Protein AF-A0A3S2TWX7-F1 (afdb_monomer_lite)

Sequence (113 aa):
MFGQIHFISWMLTLVLFIAVLLLGKTGQVTSKKIIHMMTRLLYLFIIFSGVIMLLRVETFTAMYMLKALVGIWVISMIEMILVRIEKGRRVRILWGQLAIALVLVMYIGYAAL

Structure (mmCIF, N/CA/C/O backbone):
data_AF-A0A3S2TWX7-F1
#
_entry.id   AF-A0A3S2TWX7-F1
#
loop_
_atom_site.group_PDB
_atom_site.id
_atom_site.type_symbol
_atom_site.label_atom_id
_atom_site.label_alt_id
_atom_site.label_comp_id
_atom_site.label_asym_id
_atom_site.label_entity_id
_atom_site.label_seq_id
_atom_site.pdbx_PDB_ins_code
_atom_site.Cartn_x
_atom_site.Cartn_y
_atom_site.Cartn_z
_atom_site.occupancy
_atom_site.B_iso_or_equiv
_atom_site.auth_seq_id
_atom_site.auth_comp_id
_atom_site.auth_asym_id
_atom_site.auth_atom_id
_atom_site.pdbx_PDB_model_num
ATOM 1 N N . MET A 1 1 ? 20.367 5.176 -3.049 1.00 66.25 1 MET A N 1
ATOM 2 C CA . MET A 1 1 ? 19.657 5.759 -1.885 1.00 66.25 1 MET A CA 1
ATOM 3 C C . MET A 1 1 ? 18.147 5.491 -1.913 1.00 66.25 1 MET A C 1
ATOM 5 O O . MET A 1 1 ? 17.659 4.848 -0.997 1.00 66.25 1 MET A O 1
ATOM 9 N N . PHE A 1 2 ? 17.406 5.880 -2.963 1.00 77.88 2 PHE A N 1
ATOM 10 C CA . PHE A 1 2 ? 15.937 5.705 -3.008 1.00 77.88 2 PHE A CA 1
ATOM 11 C C . PHE A 1 2 ? 15.441 4.249 -2.966 1.00 77.88 2 PHE A C 1
ATOM 13 O O . PHE A 1 2 ? 14.408 3.995 -2.358 1.00 77.88 2 PHE A O 1
ATOM 20 N N . GLY A 1 3 ? 16.191 3.286 -3.517 1.00 82.75 3 GLY A N 1
ATOM 21 C CA . GLY A 1 3 ? 15.819 1.863 -3.451 1.00 82.75 3 GLY A CA 1
ATOM 22 C C . GLY A 1 3 ? 15.762 1.294 -2.026 1.00 82.75 3 GLY A C 1
ATOM 23 O O . GLY A 1 3 ? 14.867 0.516 -1.716 1.00 82.75 3 GLY A O 1
ATOM 24 N N . GLN A 1 4 ? 16.654 1.735 -1.131 1.00 86.69 4 GLN A N 1
ATOM 25 C CA . GLN A 1 4 ? 16.641 1.313 0.277 1.00 86.69 4 GLN A CA 1
ATOM 26 C C . GLN A 1 4 ? 15.430 1.895 1.011 1.00 86.69 4 GLN A C 1
ATOM 28 O O . GLN A 1 4 ? 14.738 1.173 1.720 1.00 86.69 4 GLN A O 1
ATOM 33 N N . ILE A 1 5 ? 15.130 3.180 0.783 1.00 89.25 5 ILE A N 1
ATOM 34 C CA . ILE A 1 5 ? 13.944 3.844 1.345 1.00 89.25 5 ILE A CA 1
ATOM 35 C C . ILE A 1 5 ? 12.672 3.143 0.862 1.00 89.25 5 ILE A C 1
ATOM 37 O O . ILE A 1 5 ? 11.783 2.874 1.666 1.00 89.25 5 ILE A O 1
ATOM 41 N N . HIS A 1 6 ? 12.601 2.805 -0.427 1.00 88.56 6 HIS A N 1
ATOM 42 C CA . HIS A 1 6 ? 11.470 2.087 -1.004 1.00 88.56 6 HIS A CA 1
ATOM 43 C C . HIS A 1 6 ? 11.276 0.717 -0.342 1.00 88.56 6 HIS A C 1
ATOM 45 O O . HIS A 1 6 ? 10.183 0.407 0.131 1.00 88.56 6 HIS A O 1
ATOM 51 N N . PHE A 1 7 ? 12.346 -0.076 -0.236 1.00 90.56 7 PHE A N 1
ATOM 52 C CA . PHE A 1 7 ? 12.310 -1.396 0.392 1.00 90.56 7 PHE A CA 1
ATOM 53 C C . PHE A 1 7 ? 11.918 -1.334 1.877 1.00 90.56 7 PHE A C 1
ATOM 55 O O . PHE A 1 7 ? 11.009 -2.042 2.307 1.00 90.56 7 PHE A O 1
ATOM 62 N N . ILE A 1 8 ? 12.546 -0.447 2.655 1.00 93.31 8 ILE A N 1
ATOM 63 C CA . ILE A 1 8 ? 12.234 -0.265 4.079 1.00 93.31 8 ILE A CA 1
ATOM 64 C C . ILE A 1 8 ? 10.784 0.201 4.260 1.00 93.31 8 ILE A C 1
ATOM 66 O O . ILE A 1 8 ? 10.091 -0.306 5.140 1.00 93.31 8 ILE A O 1
ATOM 70 N N . SER A 1 9 ? 10.290 1.108 3.408 1.00 94.00 9 SER A N 1
ATOM 71 C CA . SER A 1 9 ? 8.897 1.579 3.468 1.00 94.00 9 SER A CA 1
ATOM 72 C C . SER A 1 9 ? 7.903 0.444 3.216 1.00 94.00 9 SER A C 1
ATOM 74 O O . SER A 1 9 ? 6.895 0.356 3.918 1.00 94.00 9 SER A O 1
ATOM 76 N N . TRP A 1 10 ? 8.195 -0.459 2.273 1.00 93.88 10 TRP A N 1
ATOM 77 C CA . TRP A 1 10 ? 7.398 -1.670 2.045 1.00 93.88 10 TRP A CA 1
ATOM 78 C C . TRP A 1 10 ? 7.364 -2.581 3.268 1.00 93.88 10 TRP A C 1
ATOM 80 O O . TRP A 1 10 ? 6.283 -2.961 3.722 1.00 93.88 10 TRP A O 1
ATOM 90 N N . MET A 1 11 ? 8.536 -2.906 3.819 1.00 94.81 11 MET A N 1
ATOM 91 C CA . MET A 1 11 ? 8.647 -3.765 5.000 1.00 94.81 11 MET A CA 1
ATOM 92 C C . MET A 1 11 ? 7.890 -3.171 6.187 1.00 94.81 11 MET A C 1
ATOM 94 O O . MET A 1 11 ? 7.069 -3.850 6.802 1.00 94.81 11 MET A O 1
ATOM 98 N N . LEU A 1 12 ? 8.092 -1.881 6.460 1.00 95.75 12 LEU A N 1
ATOM 99 C CA . LEU A 1 12 ? 7.421 -1.195 7.555 1.00 95.75 12 LEU A CA 1
ATOM 100 C C . LEU A 1 12 ? 5.903 -1.137 7.340 1.00 95.75 12 LEU A C 1
ATOM 102 O O . LEU A 1 12 ? 5.151 -1.386 8.274 1.00 95.75 12 LEU A O 1
ATOM 106 N N . THR A 1 13 ? 5.438 -0.900 6.111 1.00 96.25 13 THR A N 1
ATOM 107 C CA . THR A 1 13 ? 4.003 -0.912 5.780 1.00 96.25 13 THR A CA 1
ATOM 108 C C . THR A 1 13 ? 3.361 -2.262 6.078 1.00 96.25 13 THR A C 1
ATOM 110 O O . THR A 1 13 ? 2.286 -2.307 6.673 1.00 96.25 13 THR A O 1
ATOM 113 N N . LEU A 1 14 ? 4.015 -3.366 5.707 1.00 94.81 14 LEU A N 1
ATOM 114 C CA . LEU A 1 14 ? 3.510 -4.712 5.986 1.00 94.81 14 LEU A CA 1
ATOM 115 C C . LEU A 1 14 ? 3.486 -5.013 7.491 1.00 94.81 14 LEU A C 1
ATOM 117 O O . LEU A 1 14 ? 2.520 -5.594 7.986 1.00 94.81 14 LEU A O 1
ATOM 121 N N . VAL A 1 15 ? 4.501 -4.565 8.235 1.00 96.44 15 VAL A N 1
ATOM 122 C CA . VAL A 1 15 ? 4.537 -4.696 9.700 1.00 96.44 15 VAL A CA 1
ATOM 123 C C . VAL A 1 15 ? 3.416 -3.885 10.353 1.00 96.44 15 VAL A C 1
ATOM 125 O O . VAL A 1 15 ? 2.673 -4.426 11.175 1.00 96.44 15 VAL A O 1
ATOM 128 N N . LEU A 1 16 ? 3.239 -2.615 9.972 1.00 95.62 16 LEU A N 1
ATOM 129 C CA . LEU A 1 16 ? 2.165 -1.777 10.511 1.00 95.62 16 LEU A CA 1
ATOM 130 C C . LEU A 1 16 ? 0.785 -2.321 10.128 1.00 95.62 16 LEU A C 1
ATOM 132 O O . LEU A 1 16 ? -0.109 -2.325 10.969 1.00 95.62 16 LEU A O 1
ATOM 136 N N . PHE A 1 17 ? 0.614 -2.859 8.917 1.00 95.69 17 PHE A N 1
ATOM 137 C CA . PHE A 1 17 ? -0.623 -3.523 8.507 1.00 95.69 17 PHE A CA 1
ATOM 138 C C . PHE A 1 17 ? -1.000 -4.656 9.468 1.00 95.69 17 PHE A C 1
ATOM 140 O O . PHE A 1 17 ? -2.121 -4.681 9.979 1.00 95.69 17 PHE A O 1
ATOM 147 N N . ILE A 1 18 ? -0.057 -5.548 9.784 1.00 95.25 18 ILE A N 1
ATOM 148 C CA . ILE A 1 18 ? -0.279 -6.626 10.757 1.00 95.25 18 ILE A CA 1
ATOM 149 C C . ILE A 1 18 ? -0.577 -6.046 12.147 1.00 95.25 18 ILE A C 1
ATOM 151 O O . ILE A 1 18 ? -1.514 -6.497 12.809 1.00 95.25 18 ILE A O 1
ATOM 155 N N . ALA A 1 19 ? 0.149 -5.011 12.576 1.00 94.81 19 ALA A N 1
ATOM 156 C CA . ALA A 1 19 ? -0.086 -4.357 13.862 1.00 94.81 19 ALA A CA 1
ATOM 157 C C . ALA A 1 19 ? -1.508 -3.771 13.979 1.00 94.81 19 ALA A C 1
ATOM 159 O O . ALA A 1 19 ? -2.168 -3.976 15.000 1.00 94.81 19 ALA A O 1
ATOM 160 N N . VAL A 1 20 ? -2.032 -3.117 12.933 1.00 95.00 20 VAL A N 1
ATOM 161 C CA . VAL A 1 20 ? -3.418 -2.604 12.906 1.00 95.00 20 VAL A CA 1
ATOM 162 C C . VAL A 1 20 ? -4.430 -3.745 13.033 1.00 95.00 20 VAL A C 1
ATOM 164 O O . VAL A 1 20 ? -5.423 -3.609 13.756 1.00 95.00 20 VAL A O 1
ATOM 167 N N . LEU A 1 21 ? -4.189 -4.877 12.364 1.00 93.12 21 LEU A N 1
ATOM 168 C CA . LEU A 1 21 ? -5.059 -6.053 12.447 1.00 93.12 21 LEU A CA 1
ATOM 169 C C . LEU A 1 21 ? -5.089 -6.652 13.858 1.00 93.12 21 LEU A C 1
ATOM 171 O O . LEU A 1 21 ? -6.159 -7.039 14.331 1.00 93.12 21 LEU A O 1
ATOM 175 N N . LEU A 1 22 ? -3.939 -6.721 14.533 1.00 92.56 22 LEU A N 1
ATOM 176 C CA . LEU A 1 22 ? -3.836 -7.230 15.902 1.00 92.56 22 LEU A CA 1
ATOM 177 C C . LEU A 1 22 ? -4.501 -6.283 16.906 1.00 92.56 22 LEU A C 1
ATOM 179 O O . LEU A 1 22 ? -5.340 -6.724 17.690 1.00 92.56 22 LEU A O 1
ATOM 183 N N . LEU A 1 23 ? -4.219 -4.979 16.828 1.00 90.75 23 LEU A N 1
ATOM 184 C CA . LEU A 1 23 ? -4.835 -3.968 17.700 1.00 90.75 23 LEU A CA 1
ATOM 185 C C . LEU A 1 23 ? -6.354 -3.878 17.522 1.00 90.75 23 LEU A C 1
ATOM 187 O O . LEU A 1 23 ? -7.083 -3.585 18.471 1.00 90.75 23 LEU A O 1
ATOM 191 N N . GLY A 1 24 ? -6.845 -4.176 16.315 1.00 85.56 24 GLY A N 1
ATOM 192 C CA . GLY A 1 24 ? -8.272 -4.299 16.039 1.00 85.56 24 GLY A CA 1
ATOM 193 C C . GLY A 1 24 ? -8.964 -5.399 16.846 1.00 85.56 24 GLY A C 1
ATOM 194 O O . GLY A 1 24 ? -10.152 -5.265 17.121 1.00 85.56 24 GLY A O 1
ATOM 195 N N . LYS A 1 25 ? -8.240 -6.447 17.259 1.00 84.25 25 LYS A N 1
ATOM 196 C CA . LYS A 1 25 ? -8.775 -7.539 18.089 1.00 84.25 25 LYS A CA 1
ATOM 197 C C . LYS A 1 25 ? -8.717 -7.232 19.585 1.00 84.25 25 LYS A C 1
ATOM 199 O O . LYS A 1 25 ? -9.524 -7.760 20.337 1.00 84.25 25 LYS A O 1
ATOM 204 N N . THR A 1 26 ? -7.784 -6.384 20.018 1.00 83.38 26 THR A N 1
ATOM 205 C CA . THR A 1 26 ? -7.554 -6.074 21.440 1.00 83.38 26 THR A CA 1
ATOM 206 C C . THR A 1 26 ? -8.355 -4.871 21.948 1.00 83.38 26 THR A C 1
ATOM 208 O O . THR A 1 26 ? -8.145 -4.444 23.077 1.00 83.38 26 THR A O 1
ATOM 211 N N . GLY A 1 27 ? -9.212 -4.259 21.122 1.00 78.56 27 GLY A N 1
ATOM 212 C CA . GLY A 1 27 ? -10.034 -3.103 21.515 1.00 78.56 27 GLY A CA 1
ATOM 213 C C . GLY A 1 27 ? -9.269 -1.781 21.703 1.00 78.56 27 GLY A C 1
ATOM 214 O O . GLY A 1 27 ? -9.844 -0.802 22.167 1.00 78.56 27 GLY A O 1
ATOM 215 N N . GLN A 1 28 ? -7.988 -1.709 21.320 1.00 85.38 28 GLN A N 1
ATOM 216 C CA . GLN A 1 28 ? -7.147 -0.515 21.491 1.00 85.38 28 GLN A CA 1
ATOM 217 C C . GLN A 1 28 ? -7.383 0.510 20.368 1.00 85.38 28 GLN A C 1
ATOM 219 O O . GLN A 1 28 ? -6.589 0.638 19.432 1.00 85.38 28 GLN A O 1
ATOM 224 N N . VAL A 1 29 ? -8.495 1.244 20.451 1.00 87.38 29 VAL A N 1
ATOM 225 C CA . VAL A 1 29 ? -8.978 2.139 19.381 1.00 87.38 29 VAL A CA 1
ATOM 226 C C . VAL A 1 29 ? -7.979 3.254 19.037 1.00 87.38 29 VAL A C 1
ATOM 228 O O . VAL A 1 29 ? -7.720 3.499 17.857 1.00 87.38 29 VAL A O 1
ATOM 231 N N . THR A 1 30 ? -7.379 3.904 20.039 1.00 87.69 30 THR A N 1
ATOM 232 C CA . THR A 1 30 ? -6.455 5.034 19.829 1.00 87.69 30 THR A CA 1
ATOM 233 C C . THR A 1 30 ? -5.172 4.597 19.126 1.00 87.69 30 THR A C 1
ATOM 235 O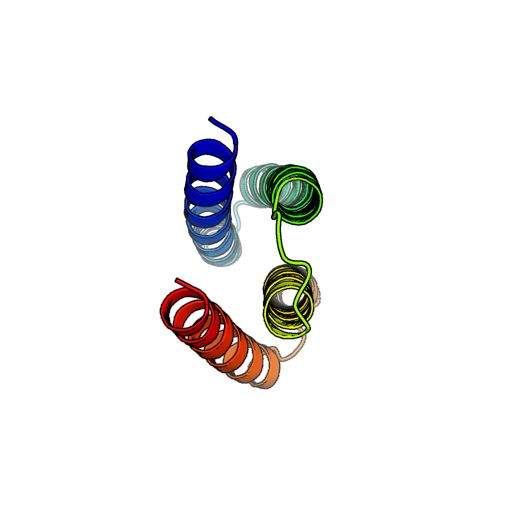 O . THR A 1 30 ? -4.832 5.140 18.074 1.00 87.69 30 THR A O 1
ATOM 238 N N . SER A 1 31 ? -4.501 3.566 19.649 1.00 89.81 31 SER A N 1
ATOM 239 C CA . SER A 1 31 ? -3.275 3.008 19.065 1.00 89.81 31 SER A CA 1
ATOM 240 C C . SER A 1 31 ? -3.519 2.516 17.640 1.00 89.81 31 SER A C 1
ATOM 242 O O . SER A 1 31 ? -2.744 2.822 16.735 1.00 89.81 31 SER A O 1
ATOM 244 N N . LYS A 1 32 ? -4.647 1.830 17.407 1.00 92.88 32 LYS A N 1
ATOM 245 C CA . LYS A 1 32 ? -5.046 1.381 16.069 1.00 92.88 32 LYS A CA 1
ATOM 246 C C . LYS A 1 32 ? -5.154 2.551 15.090 1.00 92.88 32 LYS A C 1
ATOM 248 O O . LYS A 1 32 ? -4.619 2.463 13.989 1.00 92.88 32 LYS A O 1
ATOM 253 N N . LYS A 1 33 ? -5.824 3.641 15.480 1.00 92.62 33 LYS A N 1
ATOM 254 C CA . LYS A 1 33 ? -6.018 4.818 14.620 1.00 92.62 33 LYS A CA 1
ATOM 255 C C . LYS A 1 33 ? -4.689 5.477 14.254 1.00 92.62 33 LYS A C 1
ATOM 257 O O . LYS A 1 33 ? -4.485 5.797 13.086 1.00 92.62 33 LYS A O 1
ATOM 262 N N . ILE A 1 34 ? -3.787 5.635 15.224 1.00 94.38 34 ILE A N 1
ATOM 263 C CA . ILE A 1 34 ? -2.456 6.220 14.999 1.00 94.38 34 ILE A CA 1
ATOM 264 C C . ILE A 1 34 ? -1.666 5.361 14.010 1.00 94.38 34 ILE A C 1
ATOM 266 O O . ILE A 1 34 ? -1.200 5.869 12.993 1.00 94.38 34 ILE A O 1
ATOM 270 N N . ILE A 1 35 ? -1.575 4.050 14.250 1.00 95.19 35 ILE A N 1
ATOM 271 C CA . ILE A 1 35 ? -0.812 3.150 13.377 1.00 95.19 35 ILE A CA 1
ATOM 272 C C . ILE A 1 35 ? -1.440 3.065 11.978 1.00 95.19 35 ILE A C 1
ATOM 274 O O . ILE A 1 35 ? -0.725 3.069 10.976 1.00 95.19 35 ILE A O 1
ATOM 278 N N . HIS A 1 36 ? -2.771 3.064 11.876 1.00 94.94 36 HIS A N 1
ATOM 279 C CA . HIS A 1 36 ? -3.466 3.110 10.588 1.00 94.94 36 HIS A CA 1
ATOM 280 C C . HIS A 1 36 ? -3.130 4.408 9.829 1.00 94.94 36 HIS A C 1
ATOM 282 O O . HIS A 1 36 ? -2.797 4.357 8.645 1.00 94.94 36 HIS A O 1
ATOM 288 N N . MET A 1 37 ? -3.104 5.563 10.502 1.00 96.31 37 MET A N 1
ATOM 289 C CA . MET A 1 37 ? -2.667 6.826 9.891 1.00 96.31 37 MET A CA 1
ATOM 290 C C . MET A 1 37 ? -1.195 6.795 9.453 1.00 96.31 37 MET A C 1
ATOM 292 O O . MET A 1 37 ? -0.881 7.257 8.358 1.00 96.31 37 MET A O 1
ATOM 296 N N . MET A 1 38 ? -0.301 6.194 10.243 1.00 96.12 38 MET A N 1
ATOM 297 C CA . MET A 1 38 ? 1.104 6.008 9.853 1.00 96.12 38 MET A CA 1
ATOM 298 C C . MET A 1 38 ? 1.249 5.111 8.620 1.00 96.12 38 MET A C 1
ATOM 300 O O . MET A 1 38 ? 2.046 5.407 7.733 1.00 96.12 38 MET A O 1
ATOM 304 N N . THR A 1 39 ? 0.441 4.053 8.525 1.00 95.44 39 THR A N 1
ATOM 305 C CA . THR A 1 39 ? 0.429 3.157 7.359 1.00 95.44 39 THR A CA 1
ATOM 306 C C . THR A 1 39 ? 0.104 3.944 6.083 1.00 95.44 39 THR A C 1
ATOM 308 O O . THR A 1 39 ? 0.767 3.772 5.063 1.00 95.44 39 THR A O 1
ATOM 311 N N . ARG A 1 40 ? -0.836 4.900 6.160 1.00 94.62 40 ARG A N 1
ATOM 312 C CA . ARG A 1 40 ? -1.176 5.789 5.033 1.00 94.62 40 ARG A CA 1
ATOM 313 C C . ARG A 1 40 ? -0.040 6.723 4.631 1.00 94.62 40 ARG A C 1
ATOM 315 O O . ARG A 1 40 ? 0.148 6.960 3.441 1.00 94.62 40 ARG A O 1
ATOM 322 N N . LEU A 1 41 ? 0.733 7.229 5.591 1.00 95.62 41 LEU A N 1
ATOM 323 C CA . LEU A 1 41 ? 1.922 8.028 5.288 1.00 95.62 41 LEU A CA 1
ATOM 324 C C . LEU A 1 41 ? 2.965 7.195 4.534 1.00 95.62 41 LEU A C 1
ATOM 326 O O . LEU A 1 41 ? 3.516 7.665 3.541 1.00 95.62 41 LEU A O 1
ATOM 330 N N . LEU A 1 42 ? 3.193 5.942 4.937 1.00 95.06 42 LEU A N 1
ATOM 331 C CA . LEU A 1 42 ? 4.148 5.065 4.253 1.00 95.06 42 LEU A CA 1
ATOM 332 C C . LEU A 1 42 ? 3.741 4.733 2.816 1.00 95.06 42 LEU A C 1
ATOM 334 O O . LEU A 1 42 ? 4.617 4.632 1.959 1.00 95.06 42 LEU A O 1
ATOM 338 N N . TYR A 1 43 ? 2.443 4.647 2.509 1.00 93.94 43 TYR A N 1
ATOM 339 C CA . TYR A 1 43 ? 1.989 4.500 1.122 1.00 93.94 43 TYR A CA 1
ATOM 340 C C . TYR A 1 43 ? 2.485 5.642 0.230 1.00 93.94 43 TYR A C 1
ATOM 342 O O . TYR A 1 43 ? 2.928 5.394 -0.891 1.00 93.94 43 TYR A O 1
ATOM 350 N N . LEU A 1 44 ? 2.460 6.882 0.733 1.00 93.88 44 LEU A N 1
ATOM 351 C CA . LEU A 1 44 ? 2.966 8.042 -0.002 1.00 93.88 44 LEU A CA 1
ATOM 352 C C . LEU A 1 44 ? 4.470 7.921 -0.246 1.00 93.88 44 LEU A C 1
ATOM 354 O O . LEU A 1 44 ? 4.919 8.158 -1.364 1.00 93.88 44 LEU A O 1
ATOM 358 N N . PHE A 1 45 ? 5.239 7.482 0.755 1.00 93.31 45 PHE A N 1
ATOM 359 C CA . PHE A 1 45 ? 6.670 7.220 0.583 1.00 93.31 45 PHE A CA 1
ATOM 360 C C . PHE A 1 45 ? 6.933 6.125 -0.453 1.00 93.31 45 PHE A C 1
ATOM 362 O O . PHE A 1 45 ? 7.821 6.295 -1.290 1.00 93.31 45 PHE A O 1
ATOM 369 N N . ILE A 1 46 ? 6.159 5.035 -0.451 1.00 93.31 46 ILE A N 1
ATOM 370 C CA . ILE A 1 46 ? 6.286 3.947 -1.431 1.00 93.31 46 ILE A CA 1
ATOM 371 C C . ILE A 1 46 ? 6.004 4.455 -2.847 1.00 93.31 46 ILE A C 1
ATOM 373 O O . ILE A 1 46 ? 6.804 4.205 -3.748 1.00 93.31 46 ILE A O 1
ATOM 377 N N . ILE A 1 47 ? 4.904 5.187 -3.046 1.00 93.00 47 ILE A N 1
ATOM 378 C CA . ILE A 1 47 ? 4.524 5.722 -4.359 1.00 93.00 47 ILE A CA 1
ATOM 379 C C . ILE A 1 47 ? 5.563 6.736 -4.834 1.00 93.00 47 ILE A C 1
ATOM 381 O O . ILE A 1 47 ? 6.065 6.619 -5.946 1.00 93.00 47 ILE A O 1
ATOM 385 N N . PHE A 1 48 ? 5.939 7.693 -3.986 1.00 93.25 48 PHE A N 1
ATOM 386 C CA . PHE A 1 48 ? 6.889 8.744 -4.340 1.00 93.25 48 PHE A CA 1
ATOM 387 C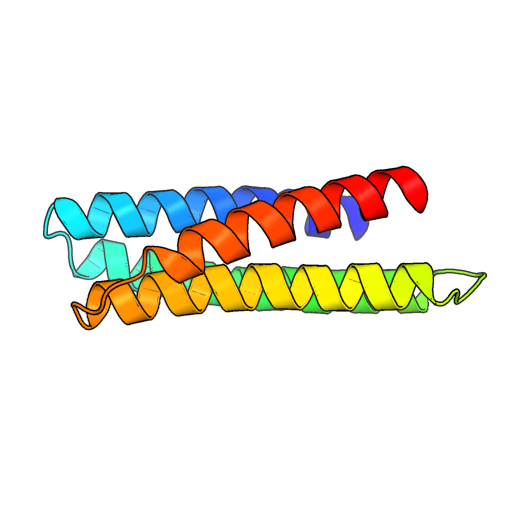 C . PHE A 1 48 ? 8.268 8.177 -4.691 1.00 93.25 48 PHE A C 1
ATOM 389 O O . PHE A 1 48 ? 8.822 8.480 -5.747 1.00 93.25 48 PHE A O 1
ATOM 396 N N . SER A 1 49 ? 8.802 7.292 -3.843 1.00 91.69 49 SER A N 1
ATOM 397 C CA . SER A 1 49 ? 10.074 6.617 -4.125 1.00 91.69 49 SER A CA 1
ATOM 398 C C . SER A 1 49 ? 9.989 5.718 -5.361 1.00 91.69 49 SER A C 1
ATOM 400 O O . SER A 1 49 ? 10.933 5.696 -6.147 1.00 91.69 49 SER A O 1
ATOM 402 N N . GLY A 1 50 ? 8.859 5.039 -5.580 1.00 87.62 50 GLY A N 1
ATOM 403 C CA . GLY A 1 50 ? 8.617 4.215 -6.764 1.00 87.62 50 GLY A CA 1
ATOM 404 C C . GLY A 1 50 ? 8.595 5.031 -8.057 1.00 87.62 50 GLY A C 1
ATOM 405 O O . GLY A 1 50 ? 9.265 4.664 -9.018 1.00 87.62 50 GLY A O 1
ATOM 406 N N . VAL A 1 51 ? 7.906 6.175 -8.072 1.00 90.19 51 VAL A N 1
ATOM 407 C CA . VAL A 1 51 ? 7.870 7.089 -9.227 1.00 90.19 51 VAL A CA 1
ATOM 408 C C . VAL A 1 51 ? 9.266 7.620 -9.542 1.00 90.19 51 VAL A C 1
ATOM 410 O O . VAL A 1 51 ? 9.685 7.579 -10.696 1.00 90.19 51 VAL A O 1
ATOM 413 N N . ILE A 1 52 ? 10.031 8.044 -8.531 1.00 89.44 52 ILE A N 1
ATOM 414 C CA . ILE A 1 52 ? 11.421 8.484 -8.733 1.00 89.44 52 ILE A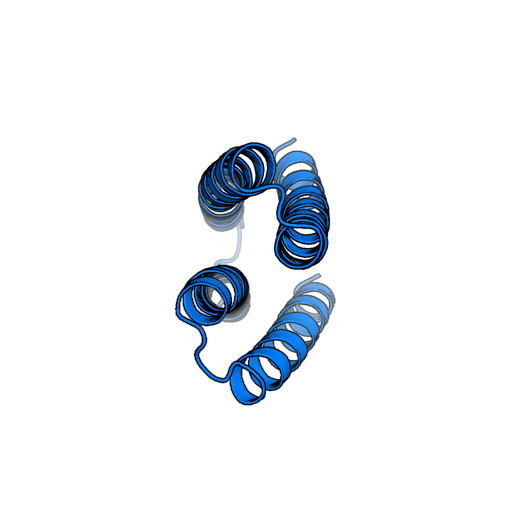 CA 1
ATOM 415 C C . ILE A 1 52 ? 12.278 7.358 -9.316 1.00 89.44 52 ILE A C 1
ATOM 417 O O . ILE A 1 52 ? 13.122 7.620 -10.171 1.00 89.44 52 ILE A O 1
ATOM 421 N N . MET A 1 53 ? 12.084 6.115 -8.867 1.00 87.12 53 MET A N 1
ATOM 422 C CA . MET A 1 53 ? 12.801 4.972 -9.429 1.00 87.12 53 MET A CA 1
ATOM 423 C C . MET A 1 53 ? 12.442 4.758 -10.900 1.00 87.12 53 MET A C 1
ATOM 425 O O . MET A 1 53 ? 13.358 4.595 -11.694 1.00 87.12 53 MET A O 1
ATOM 429 N N . LEU A 1 54 ? 11.161 4.839 -11.281 1.00 86.12 54 LEU A N 1
ATOM 430 C CA . LEU A 1 54 ? 10.723 4.706 -12.679 1.00 86.12 54 LEU A CA 1
ATOM 431 C C . LEU A 1 54 ? 11.311 5.785 -13.594 1.00 86.12 54 LEU A C 1
ATOM 433 O O . LEU A 1 54 ? 11.712 5.476 -14.710 1.00 86.12 54 LEU A O 1
ATOM 437 N N . LEU A 1 55 ? 11.394 7.031 -13.120 1.00 85.69 55 LEU A N 1
ATOM 438 C CA . LEU A 1 55 ? 11.962 8.150 -13.882 1.00 85.69 55 LEU A CA 1
ATOM 439 C C . LEU A 1 55 ? 13.481 8.045 -14.085 1.00 85.69 55 LEU A C 1
ATOM 441 O O . LEU A 1 55 ? 14.036 8.757 -14.914 1.00 85.69 55 LEU A O 1
ATOM 445 N N . ARG A 1 56 ? 14.160 7.197 -13.305 1.00 84.31 56 ARG A N 1
ATOM 446 C CA . ARG A 1 56 ? 15.614 6.982 -13.373 1.00 84.31 56 ARG A CA 1
ATOM 447 C C . ARG A 1 56 ? 16.008 5.721 -14.139 1.00 84.31 56 ARG A C 1
ATOM 449 O O . ARG A 1 56 ? 17.198 5.454 -14.260 1.00 84.31 56 ARG A O 1
ATOM 456 N N . VAL A 1 57 ? 15.044 4.926 -14.597 1.00 80.31 57 VAL A N 1
ATOM 457 C CA . VAL A 1 57 ? 15.334 3.758 -15.431 1.00 80.31 57 VAL A CA 1
ATOM 458 C C . VAL A 1 57 ? 15.695 4.240 -16.834 1.00 80.31 57 VAL A C 1
ATOM 460 O O . VAL A 1 57 ? 14.941 5.001 -17.433 1.00 80.31 57 VAL A O 1
ATOM 463 N N . GLU A 1 58 ? 16.828 3.779 -17.367 1.00 70.31 58 GLU A N 1
ATOM 464 C CA . GLU A 1 58 ? 17.284 4.171 -18.709 1.00 70.31 58 GLU A CA 1
ATOM 465 C C . GLU A 1 58 ? 16.410 3.583 -19.828 1.00 70.31 58 GLU A C 1
ATOM 467 O O . GLU A 1 58 ? 16.208 4.215 -20.862 1.00 70.31 58 GLU A O 1
ATOM 472 N N . THR A 1 59 ? 15.830 2.398 -19.609 1.00 75.75 59 THR A N 1
ATOM 473 C CA . THR A 1 59 ? 14.947 1.710 -20.561 1.00 75.75 59 THR A CA 1
ATOM 474 C C . THR A 1 59 ? 13.534 1.548 -20.009 1.00 75.75 59 THR A C 1
ATOM 476 O O . THR A 1 59 ? 13.191 0.607 -19.287 1.00 75.75 59 THR A O 1
ATOM 479 N N . PHE A 1 60 ? 12.663 2.482 -20.381 1.00 73.56 60 PHE A N 1
ATOM 480 C CA . PHE A 1 60 ? 11.271 2.481 -19.951 1.00 73.56 60 PHE A CA 1
ATOM 481 C C . PHE A 1 60 ? 10.460 1.378 -20.659 1.00 73.56 60 PHE A C 1
ATOM 483 O O . PHE A 1 60 ? 9.832 1.587 -21.694 1.00 73.56 60 PHE A O 1
ATOM 490 N N . THR A 1 61 ? 10.504 0.168 -20.103 1.00 81.94 61 THR A N 1
ATOM 491 C CA . THR A 1 61 ? 9.825 -1.021 -20.643 1.00 81.94 61 THR A CA 1
ATOM 492 C C . THR A 1 61 ? 8.454 -1.218 -19.991 1.00 81.94 61 THR A C 1
ATOM 494 O O . THR A 1 61 ? 8.273 -0.925 -18.807 1.00 81.94 61 THR A O 1
ATOM 497 N N . ALA A 1 62 ? 7.497 -1.804 -20.723 1.00 82.56 62 ALA A N 1
ATOM 498 C CA . ALA A 1 62 ? 6.158 -2.142 -20.219 1.00 82.56 62 ALA A CA 1
ATOM 499 C C . ALA A 1 62 ? 6.176 -2.939 -18.895 1.00 82.56 62 ALA A C 1
ATOM 501 O O . ALA A 1 62 ? 5.287 -2.783 -18.058 1.00 82.56 62 ALA A O 1
ATOM 502 N N . MET A 1 63 ? 7.224 -3.735 -18.659 1.00 84.00 63 MET A N 1
ATOM 503 C CA . MET A 1 63 ? 7.412 -4.497 -17.421 1.00 84.00 63 MET A CA 1
ATOM 504 C C . MET A 1 63 ? 7.573 -3.605 -16.176 1.00 84.00 63 MET A C 1
ATOM 506 O O . MET A 1 63 ? 7.042 -3.927 -15.112 1.00 84.00 63 MET A O 1
ATOM 510 N N . TYR A 1 64 ? 8.240 -2.449 -16.297 1.00 83.94 64 TYR A N 1
ATOM 511 C CA . TYR A 1 64 ? 8.396 -1.499 -15.189 1.00 83.94 64 TYR A CA 1
ATOM 512 C C . TYR A 1 64 ? 7.078 -0.793 -14.851 1.00 83.94 64 TYR A C 1
ATOM 514 O O . TYR A 1 64 ? 6.748 -0.640 -13.673 1.00 83.94 64 TYR A O 1
ATOM 522 N N . MET A 1 65 ? 6.283 -0.433 -15.865 1.00 84.62 65 MET A N 1
ATOM 523 C CA . MET A 1 65 ? 4.923 0.080 -15.659 1.00 84.62 65 MET A CA 1
ATOM 524 C C . MET A 1 65 ? 4.031 -0.957 -14.975 1.00 84.62 65 MET A C 1
ATOM 526 O O . MET A 1 65 ? 3.337 -0.631 -14.011 1.00 84.62 65 MET A O 1
ATOM 530 N N . LEU A 1 66 ? 4.086 -2.216 -15.418 1.00 88.69 66 LEU A N 1
ATOM 531 C CA . LEU A 1 66 ? 3.317 -3.294 -14.802 1.00 88.69 66 LEU A CA 1
ATOM 532 C C . LEU A 1 66 ? 3.711 -3.490 -13.331 1.00 88.69 66 LEU A C 1
ATOM 534 O O . LEU A 1 66 ? 2.835 -3.581 -12.472 1.00 88.69 66 LEU A O 1
ATOM 538 N N . LYS A 1 67 ? 5.012 -3.464 -13.016 1.00 86.19 67 LYS A N 1
ATOM 539 C CA . LYS A 1 67 ? 5.515 -3.522 -11.633 1.00 86.19 67 LYS A CA 1
ATOM 540 C C . LYS A 1 67 ? 4.926 -2.413 -1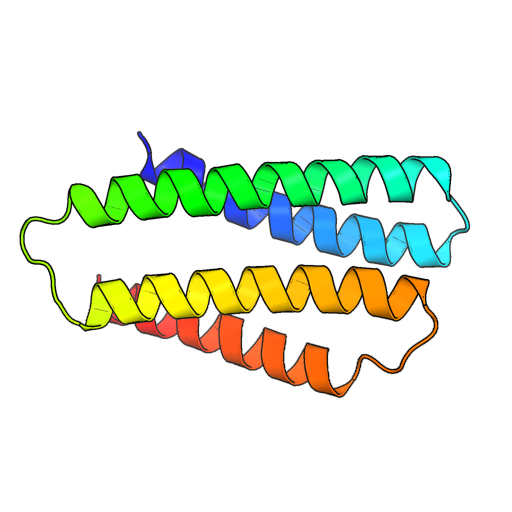0.764 1.00 86.19 67 LYS A C 1
ATOM 542 O O . LYS A 1 67 ? 4.492 -2.672 -9.642 1.00 86.19 67 LYS A O 1
ATOM 547 N N . ALA A 1 68 ? 4.884 -1.190 -11.287 1.00 89.75 68 ALA A N 1
ATOM 548 C CA . ALA A 1 68 ? 4.332 -0.041 -10.582 1.00 89.75 68 ALA A CA 1
ATOM 549 C C . ALA A 1 68 ? 2.825 -0.188 -10.323 1.00 89.75 68 ALA A C 1
ATOM 551 O O . ALA A 1 68 ? 2.369 0.027 -9.199 1.00 89.75 68 ALA A O 1
ATOM 552 N N . LEU A 1 69 ? 2.063 -0.618 -11.334 1.00 92.75 69 LEU A N 1
ATOM 553 C CA . LEU A 1 69 ? 0.623 -0.860 -11.215 1.00 92.75 69 LEU A CA 1
ATOM 554 C C . LEU A 1 69 ? 0.311 -1.948 -10.185 1.00 92.75 69 LEU A C 1
ATOM 556 O O . LEU A 1 69 ? -0.572 -1.766 -9.346 1.00 92.75 69 LEU A O 1
ATOM 560 N N . VAL A 1 70 ? 1.063 -3.052 -10.19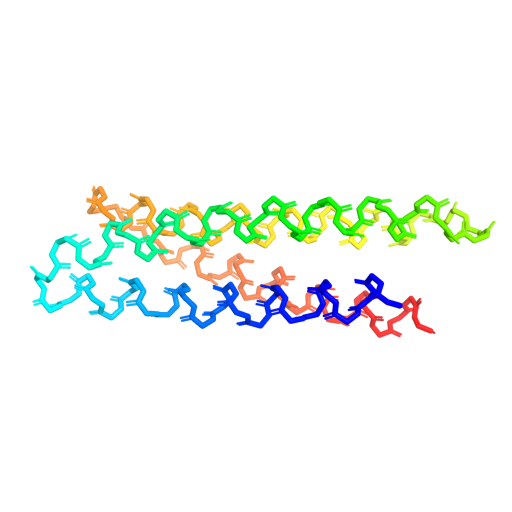4 1.00 93.44 70 VAL A N 1
ATOM 561 C CA . VAL A 1 70 ? 0.904 -4.122 -9.200 1.00 93.44 70 VAL A CA 1
ATOM 562 C C . VAL A 1 70 ? 1.259 -3.623 -7.795 1.00 93.44 70 VAL A C 1
ATOM 564 O O . VAL A 1 70 ? 0.547 -3.934 -6.844 1.00 93.44 70 VAL A O 1
ATOM 567 N N . GLY A 1 71 ? 2.285 -2.779 -7.645 1.00 92.50 71 GLY A N 1
ATOM 568 C CA . GLY A 1 71 ? 2.597 -2.131 -6.367 1.00 92.50 71 GLY A CA 1
ATOM 569 C C . GLY A 1 71 ? 1.436 -1.285 -5.827 1.00 92.50 71 GLY A C 1
ATOM 570 O O . GLY A 1 71 ? 1.044 -1.428 -4.667 1.00 92.50 71 GLY A O 1
ATOM 571 N N . ILE A 1 72 ? 0.825 -0.456 -6.679 1.00 94.38 72 ILE A N 1
ATOM 572 C CA . ILE A 1 72 ? -0.362 0.339 -6.318 1.00 94.38 72 ILE A CA 1
ATOM 573 C C . ILE A 1 72 ? -1.541 -0.573 -5.961 1.00 94.38 72 ILE A C 1
ATOM 575 O O . ILE A 1 72 ? -2.290 -0.286 -5.021 1.00 94.38 72 ILE A O 1
ATOM 579 N N . TRP A 1 73 ? -1.693 -1.695 -6.666 1.00 95.56 73 TRP A N 1
ATOM 580 C CA . TRP A 1 73 ? -2.728 -2.676 -6.365 1.00 95.56 73 TRP A CA 1
ATOM 581 C C . TRP A 1 73 ? -2.545 -3.277 -4.965 1.00 95.56 73 TRP A C 1
ATOM 583 O O . TRP A 1 73 ? -3.509 -3.305 -4.197 1.00 95.56 73 TRP A O 1
ATOM 593 N N . VAL A 1 74 ? -1.324 -3.661 -4.575 1.00 95.12 74 VAL A N 1
ATOM 594 C CA . VAL A 1 74 ? -1.033 -4.159 -3.218 1.00 95.12 74 VAL A CA 1
ATOM 595 C C . VAL A 1 74 ? -1.422 -3.124 -2.157 1.00 95.12 74 VAL A C 1
ATOM 597 O O . VAL A 1 74 ? -2.175 -3.457 -1.241 1.00 95.12 74 VAL A O 1
ATOM 600 N N . ILE A 1 75 ? -0.988 -1.866 -2.299 1.00 95.50 75 ILE A N 1
ATOM 601 C CA . ILE A 1 75 ? -1.332 -0.777 -1.362 1.00 95.50 75 ILE A CA 1
ATOM 602 C C . ILE A 1 75 ? -2.852 -0.627 -1.237 1.00 95.50 75 ILE A C 1
ATOM 604 O O . ILE A 1 75 ? -3.399 -0.542 -0.136 1.00 95.50 75 ILE A O 1
ATOM 608 N N . SER A 1 76 ? -3.543 -0.649 -2.376 1.00 95.19 76 SER A N 1
ATOM 609 C CA . SER A 1 76 ? -4.999 -0.525 -2.434 1.00 95.19 76 SER A CA 1
ATOM 610 C C . SER A 1 76 ? -5.697 -1.674 -1.701 1.00 95.19 76 SER A C 1
ATOM 612 O O . SER A 1 76 ? -6.681 -1.449 -0.997 1.00 95.19 76 SER A O 1
ATOM 614 N N . MET A 1 77 ? -5.190 -2.905 -1.826 1.00 95.94 77 MET A N 1
ATOM 615 C CA . MET A 1 77 ? -5.730 -4.067 -1.113 1.00 95.94 77 MET A CA 1
ATOM 616 C C . MET A 1 77 ? -5.513 -3.969 0.398 1.00 95.94 77 MET A C 1
ATOM 618 O O . MET A 1 77 ? -6.451 -4.234 1.150 1.00 95.94 77 MET A O 1
ATOM 622 N N . ILE A 1 78 ? -4.327 -3.544 0.844 1.00 95.81 78 ILE A N 1
ATOM 623 C CA . ILE A 1 78 ? -4.022 -3.327 2.268 1.00 95.81 78 ILE A CA 1
ATOM 624 C C . ILE A 1 78 ? -5.027 -2.332 2.871 1.00 95.81 78 ILE A C 1
ATOM 626 O O . ILE A 1 78 ? -5.723 -2.663 3.834 1.00 95.81 78 ILE A O 1
ATOM 630 N N . GLU A 1 79 ? -5.183 -1.154 2.261 1.00 95.88 79 GLU A N 1
ATOM 631 C CA . GLU A 1 79 ? -6.112 -0.117 2.730 1.00 95.88 79 GLU A CA 1
ATOM 632 C C . GLU A 1 79 ? -7.572 -0.600 2.730 1.00 95.88 79 GLU A C 1
ATOM 634 O O . GLU A 1 79 ? -8.304 -0.419 3.709 1.00 95.88 79 GLU A O 1
ATOM 639 N N . MET A 1 80 ? -8.008 -1.279 1.663 1.00 95.38 80 MET A N 1
ATOM 640 C CA . MET A 1 80 ? -9.366 -1.821 1.594 1.00 95.38 80 MET A CA 1
ATOM 641 C C . MET A 1 80 ? -9.632 -2.866 2.675 1.00 95.38 80 MET A C 1
ATOM 643 O O . MET A 1 80 ? -10.740 -2.895 3.216 1.00 95.38 80 MET A O 1
ATOM 647 N N . ILE A 1 81 ? -8.658 -3.719 3.000 1.00 95.19 81 ILE A N 1
ATOM 648 C CA . ILE A 1 81 ? -8.799 -4.709 4.072 1.00 95.19 81 ILE A CA 1
ATOM 649 C C . ILE A 1 81 ? -8.972 -3.997 5.415 1.00 95.19 81 ILE A C 1
ATOM 651 O O . ILE A 1 81 ? -9.930 -4.302 6.129 1.00 95.19 81 ILE A O 1
ATOM 655 N N . LEU A 1 82 ? -8.116 -3.020 5.733 1.00 94.06 82 LEU A N 1
ATOM 656 C CA . LEU A 1 82 ? -8.186 -2.279 6.997 1.00 94.06 82 LEU A CA 1
ATOM 657 C C . LEU A 1 82 ? -9.536 -1.570 7.173 1.00 94.06 82 LEU A C 1
ATOM 659 O O . LEU A 1 82 ? -10.220 -1.769 8.182 1.00 94.06 82 LEU A O 1
ATOM 663 N N . VAL A 1 83 ? -9.974 -0.819 6.159 1.00 93.94 83 VAL A N 1
ATOM 664 C CA . VAL A 1 83 ? -11.237 -0.065 6.198 1.00 93.94 83 VAL A CA 1
ATOM 665 C C . VAL A 1 83 ? -12.457 -0.990 6.226 1.00 93.94 83 VAL A C 1
ATOM 667 O O . VAL A 1 83 ? -13.447 -0.703 6.901 1.00 93.94 83 VAL A O 1
ATOM 670 N N . ARG A 1 84 ? -12.441 -2.112 5.494 1.00 93.75 84 ARG A N 1
ATOM 671 C CA . ARG A 1 84 ? -13.577 -3.050 5.507 1.00 93.75 84 ARG A CA 1
ATOM 672 C C . ARG A 1 84 ? -13.693 -3.805 6.822 1.00 93.75 84 ARG A C 1
ATOM 674 O O . ARG A 1 84 ? -14.823 -4.029 7.250 1.00 93.75 84 ARG A O 1
ATOM 681 N N . ILE A 1 85 ? -12.575 -4.150 7.461 1.00 90.75 85 ILE A N 1
ATOM 682 C CA . ILE A 1 85 ? -12.577 -4.742 8.804 1.00 90.75 85 ILE A CA 1
ATOM 683 C C . ILE A 1 85 ? -13.172 -3.757 9.812 1.00 90.75 85 ILE A C 1
ATOM 685 O O . ILE A 1 85 ? -14.025 -4.148 10.603 1.00 90.75 85 ILE A O 1
ATOM 689 N N . GLU A 1 86 ? -12.801 -2.475 9.746 1.00 88.00 86 GLU A N 1
ATOM 690 C CA . GLU A 1 86 ? -13.407 -1.423 10.579 1.00 88.00 86 GLU A CA 1
ATOM 691 C C . GLU A 1 86 ? -14.919 -1.289 10.369 1.00 88.00 86 GLU A C 1
ATOM 693 O O . GLU A 1 86 ? -15.655 -1.050 11.320 1.00 88.00 86 GLU A O 1
ATOM 698 N N . LYS A 1 87 ? -15.395 -1.502 9.139 1.00 88.44 87 LYS A N 1
ATOM 699 C CA . LYS A 1 87 ? -16.822 -1.472 8.785 1.00 88.44 87 LYS A CA 1
ATOM 700 C C . LYS A 1 87 ? -17.551 -2.806 9.010 1.00 88.44 87 LYS A C 1
ATOM 702 O O . LYS A 1 87 ? -18.683 -2.944 8.550 1.00 88.44 87 LYS A O 1
ATOM 707 N N . GLY A 1 88 ? -16.912 -3.809 9.619 1.00 87.69 88 GLY A N 1
ATOM 708 C CA . GLY A 1 88 ? -17.505 -5.135 9.853 1.00 87.69 88 GLY A CA 1
ATOM 709 C C . GLY A 1 88 ? -17.847 -5.920 8.577 1.00 87.69 88 GLY A C 1
ATOM 710 O O . GLY A 1 88 ? -18.669 -6.835 8.603 1.00 87.69 88 GLY A O 1
ATOM 711 N N . ARG A 1 89 ? -17.253 -5.566 7.429 1.00 90.44 89 ARG A N 1
ATOM 712 C CA . ARG A 1 89 ? -17.526 -6.211 6.136 1.00 90.44 89 ARG A CA 1
ATOM 713 C C . ARG A 1 89 ? -16.622 -7.421 5.912 1.00 90.44 89 ARG A C 1
ATOM 715 O O . ARG A 1 89 ? -15.484 -7.475 6.368 1.00 90.44 89 ARG A O 1
ATOM 722 N N . ARG A 1 90 ? -17.102 -8.384 5.117 1.00 89.81 90 ARG A N 1
ATOM 723 C CA . ARG A 1 90 ? -16.307 -9.555 4.713 1.00 89.81 90 ARG A CA 1
ATOM 724 C C . ARG A 1 90 ? -15.103 -9.129 3.861 1.00 89.81 90 ARG A C 1
ATOM 726 O O . ARG A 1 90 ? -15.261 -8.439 2.854 1.00 89.81 90 ARG A O 1
ATOM 733 N N . VAL A 1 91 ? -13.917 -9.609 4.238 1.00 94.00 91 VAL A N 1
ATOM 734 C CA . VAL A 1 91 ? -12.634 -9.329 3.559 1.00 94.00 91 VAL A CA 1
ATOM 735 C C . VAL A 1 91 ? -11.962 -10.565 2.959 1.00 94.00 91 VAL A C 1
ATOM 737 O O . VAL A 1 91 ? -10.882 -10.459 2.395 1.00 94.00 91 VAL A O 1
ATOM 740 N N . ARG A 1 92 ? -12.596 -11.743 3.030 1.00 90.50 92 ARG A N 1
ATOM 741 C CA . ARG A 1 92 ? -12.012 -13.022 2.579 1.00 90.50 92 ARG A CA 1
ATOM 742 C C . ARG A 1 92 ? -11.508 -12.990 1.128 1.00 90.50 92 ARG A C 1
ATOM 744 O O . ARG A 1 92 ? -10.435 -13.503 0.852 1.00 90.50 92 ARG A O 1
ATOM 751 N N . ILE A 1 93 ? -12.255 -12.348 0.227 1.00 92.25 93 ILE A N 1
ATOM 752 C CA . ILE A 1 93 ? -11.859 -12.200 -1.186 1.00 92.25 93 ILE A CA 1
ATOM 753 C C . ILE A 1 93 ? -10.647 -11.266 -1.321 1.00 92.25 93 ILE A C 1
ATOM 755 O O . ILE A 1 93 ? -9.731 -11.565 -2.078 1.00 92.25 93 ILE A O 1
ATOM 759 N N . LEU A 1 94 ? -10.607 -10.175 -0.546 1.00 93.19 94 LEU A N 1
ATOM 760 C CA . LEU A 1 94 ? -9.496 -9.220 -0.580 1.00 93.19 94 LEU A CA 1
ATOM 761 C C . LEU A 1 94 ? -8.185 -9.848 -0.102 1.00 93.19 94 LEU A C 1
ATOM 763 O O . LEU A 1 94 ? -7.136 -9.536 -0.647 1.00 93.19 94 LEU A O 1
ATOM 767 N N . TRP A 1 95 ? -8.235 -10.761 0.871 1.00 93.06 95 TRP A N 1
ATOM 768 C CA . TRP A 1 95 ? -7.056 -11.526 1.288 1.00 93.06 95 TRP A CA 1
ATOM 769 C C . TRP A 1 95 ? -6.502 -12.402 0.161 1.00 93.06 95 TRP A C 1
ATOM 771 O O . TRP A 1 95 ? -5.290 -12.443 -0.031 1.00 93.06 95 TRP A O 1
ATOM 781 N N . GLY A 1 96 ? -7.380 -13.042 -0.621 1.00 94.31 96 GLY A N 1
ATOM 782 C CA . GLY A 1 96 ? -6.975 -13.783 -1.819 1.00 94.31 96 GLY A CA 1
ATOM 783 C C . GLY A 1 96 ? -6.326 -12.873 -2.864 1.00 94.31 96 GLY A C 1
ATOM 784 O O . GLY A 1 96 ? -5.250 -13.182 -3.367 1.00 94.31 96 GLY A O 1
ATOM 785 N N . GLN A 1 97 ? -6.928 -11.710 -3.134 1.00 94.06 97 GLN A N 1
ATOM 786 C CA . GLN A 1 97 ? -6.358 -10.721 -4.057 1.00 94.06 97 GLN A CA 1
ATOM 787 C C . GLN A 1 97 ? -5.014 -10.166 -3.570 1.00 94.06 97 GLN A C 1
ATOM 789 O O . GLN A 1 97 ? -4.100 -10.021 -4.375 1.00 94.06 97 GLN A O 1
ATOM 794 N N . LEU A 1 98 ? -4.863 -9.896 -2.269 1.00 94.25 98 LEU A N 1
ATOM 795 C CA . LEU A 1 98 ? -3.608 -9.420 -1.686 1.00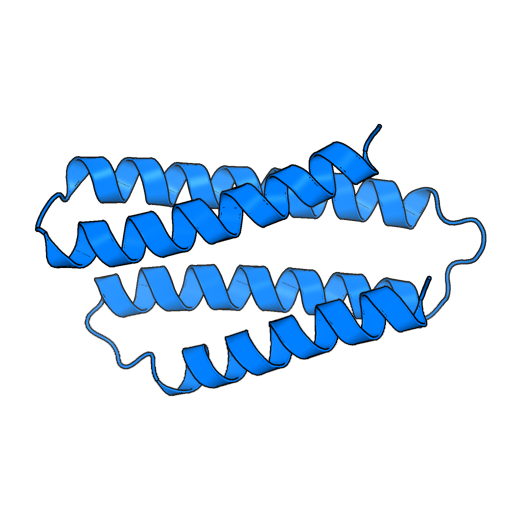 94.25 98 LEU A CA 1
ATOM 796 C C . LEU A 1 98 ? -2.490 -10.459 -1.839 1.00 94.25 98 LEU A C 1
ATOM 798 O O . LEU A 1 98 ? -1.379 -10.098 -2.216 1.00 94.25 98 LEU A O 1
ATOM 802 N N . ALA A 1 99 ? -2.784 -11.739 -1.593 1.00 94.44 99 ALA A N 1
ATOM 803 C CA . ALA A 1 99 ? -1.815 -12.816 -1.778 1.00 94.44 99 ALA A CA 1
ATOM 804 C C . ALA A 1 99 ? -1.355 -12.914 -3.242 1.00 94.44 99 ALA A C 1
ATOM 806 O O . ALA A 1 99 ? -0.156 -12.952 -3.509 1.00 94.44 99 ALA A O 1
ATOM 807 N N . ILE A 1 100 ? -2.298 -12.869 -4.191 1.00 94.94 100 ILE A N 1
ATOM 808 C CA . ILE A 1 100 ? -1.992 -12.870 -5.629 1.00 94.94 100 ILE A CA 1
ATOM 809 C C . ILE A 1 100 ? -1.141 -11.649 -6.002 1.00 94.94 100 ILE A C 1
ATOM 811 O O . ILE A 1 100 ? -0.124 -11.794 -6.677 1.00 94.94 100 ILE A O 1
ATOM 815 N N . ALA A 1 101 ? -1.514 -10.455 -5.536 1.00 93.44 101 ALA A N 1
ATOM 816 C CA . ALA A 1 101 ? -0.793 -9.222 -5.835 1.00 93.44 101 ALA A CA 1
ATOM 817 C C . ALA A 1 101 ? 0.643 -9.233 -5.274 1.00 93.44 101 ALA A C 1
ATOM 819 O O . ALA A 1 101 ? 1.565 -8.787 -5.953 1.00 93.44 101 ALA A O 1
ATOM 820 N N . LEU A 1 102 ? 0.858 -9.791 -4.077 1.00 91.62 102 LEU A N 1
ATOM 821 C CA . LEU A 1 102 ? 2.196 -9.960 -3.497 1.00 91.62 102 LEU A CA 1
ATOM 822 C C . LEU A 1 102 ? 3.053 -10.950 -4.294 1.00 91.62 102 LEU A C 1
ATOM 824 O O . LEU A 1 102 ? 4.216 -10.664 -4.567 1.00 91.62 102 LEU A O 1
ATOM 828 N N . VAL A 1 103 ? 2.492 -12.085 -4.716 1.00 92.56 103 VAL A N 1
ATOM 829 C CA . VAL A 1 103 ? 3.223 -13.045 -5.562 1.00 92.56 103 VAL A CA 1
ATOM 830 C C . VAL A 1 103 ? 3.592 -12.408 -6.902 1.00 92.56 103 VAL A C 1
ATOM 832 O O . VAL A 1 103 ? 4.738 -12.513 -7.335 1.00 92.56 103 VAL A O 1
ATOM 835 N N . LEU A 1 104 ? 2.660 -11.683 -7.529 1.00 91.50 104 LEU A N 1
ATOM 836 C CA . LEU A 1 104 ? 2.915 -10.965 -8.777 1.00 91.50 104 LEU A CA 1
ATOM 837 C C . LEU A 1 104 ? 4.013 -9.913 -8.618 1.00 91.50 104 LEU A C 1
ATOM 839 O O . LEU A 1 104 ? 4.899 -9.842 -9.467 1.00 91.50 104 LEU A O 1
ATOM 843 N N . VAL A 1 105 ? 3.996 -9.116 -7.542 1.00 88.38 105 VAL A N 1
ATOM 844 C CA . VAL A 1 105 ? 5.007 -8.066 -7.344 1.00 88.38 105 VAL A CA 1
ATOM 845 C C . VAL A 1 105 ? 6.402 -8.654 -7.131 1.00 88.38 105 VAL A C 1
ATOM 847 O O . VAL A 1 105 ? 7.378 -8.087 -7.620 1.00 88.38 105 VAL A O 1
ATOM 850 N N . MET A 1 106 ? 6.505 -9.803 -6.454 1.00 86.44 106 MET A N 1
ATOM 851 C CA . MET A 1 106 ? 7.772 -10.516 -6.267 1.00 86.44 106 MET A CA 1
ATOM 852 C C . MET A 1 106 ? 8.256 -11.157 -7.568 1.00 86.44 106 MET A C 1
ATOM 854 O O . MET A 1 106 ? 9.423 -11.001 -7.917 1.00 86.44 106 MET A O 1
ATOM 858 N N . TYR A 1 107 ? 7.363 -11.815 -8.313 1.00 88.62 107 TYR A N 1
ATOM 859 C CA . TYR A 1 107 ? 7.695 -12.438 -9.594 1.00 88.62 107 TYR A CA 1
ATOM 860 C C . TYR A 1 107 ? 8.155 -11.404 -10.624 1.00 88.62 107 TYR A C 1
ATOM 862 O O . TYR A 1 107 ? 9.227 -11.545 -11.201 1.00 88.62 107 TYR A O 1
ATOM 870 N N . ILE A 1 108 ? 7.395 -10.317 -10.799 1.00 86.25 108 ILE A N 1
ATOM 871 C CA . ILE A 1 108 ? 7.782 -9.193 -11.663 1.00 86.25 108 ILE A CA 1
ATOM 872 C C . ILE A 1 108 ? 9.059 -8.537 -11.136 1.00 86.25 108 ILE A C 1
ATOM 874 O O . ILE A 1 108 ? 9.906 -8.112 -11.912 1.00 86.25 108 ILE A O 1
ATOM 878 N N . GLY A 1 109 ? 9.206 -8.450 -9.813 1.00 78.44 109 GLY A N 1
ATOM 879 C CA . GLY A 1 109 ? 10.404 -7.939 -9.167 1.00 78.44 109 GLY A CA 1
ATOM 880 C C . GLY A 1 109 ? 11.662 -8.711 -9.547 1.00 78.44 109 GLY A C 1
ATOM 881 O O . GLY A 1 109 ? 12.659 -8.062 -9.837 1.00 78.44 109 GLY A O 1
ATOM 882 N N . TYR A 1 110 ? 11.581 -10.042 -9.569 1.00 79.38 110 TYR A N 1
ATOM 883 C CA . TYR A 1 110 ? 12.653 -10.952 -9.969 1.00 79.38 110 TYR A CA 1
ATOM 884 C C . TYR A 1 110 ? 12.873 -10.977 -11.487 1.00 79.38 110 TYR A C 1
ATOM 886 O O . TYR A 1 110 ? 14.007 -10.948 -11.936 1.00 79.38 110 TYR A O 1
ATOM 894 N N . ALA A 1 111 ? 11.799 -10.988 -12.279 1.00 75.31 111 ALA A N 1
ATOM 895 C CA . ALA A 1 111 ? 11.876 -11.040 -13.739 1.00 75.31 111 ALA A CA 1
ATOM 896 C C . ALA A 1 111 ? 12.323 -9.715 -14.387 1.00 75.31 111 ALA A C 1
ATOM 898 O O . ALA A 1 111 ? 12.775 -9.716 -15.526 1.00 75.31 111 ALA A O 1
ATOM 899 N N . ALA A 1 112 ? 12.154 -8.584 -13.695 1.00 67.81 112 ALA A N 1
ATOM 900 C CA . ALA A 1 112 ? 12.623 -7.265 -14.131 1.00 67.81 112 ALA A CA 1
ATOM 901 C C . ALA A 1 112 ? 14.007 -6.891 -13.558 1.00 67.81 112 ALA A C 1
ATOM 903 O O . ALA A 1 112 ? 14.388 -5.718 -13.637 1.00 67.81 112 ALA A O 1
ATOM 904 N N . LEU A 1 113 ? 14.676 -7.844 -12.900 1.00 56.88 113 LEU A N 1
ATOM 905 C CA . LEU A 1 113 ? 15.995 -7.708 -12.283 1.00 56.88 113 LEU A CA 1
ATOM 906 C C . LEU A 1 113 ? 17.090 -8.140 -13.262 1.00 56.88 113 LEU A C 1
ATOM 908 O O . LEU A 1 113 ? 16.842 -9.095 -14.030 1.00 56.88 113 LEU A O 1
#

Secondary structure (DSSP, 8-state):
-HHHHHHHHHHHHHHHHHHHHHHHHTT-HHHHHHHHHHHHHHHHHHHHHHHHHHHT-SS--HHHHHHHHHHHHHHHHHHHHHHHHHTT---HHHHHHHHHHHHHHHHHHHHT-

Organism: NCBI:txid2499688

pLDDT: mean 89.6, std 7.05, range [56.88, 96.44]

Foldseek 3Di:
DLVVQLVVLVVLLVVLLVVLVVCLVVVVVVVNVVSLVVSVVSLVSNLVSLVVVCVPDPDNDPLSVVLSVLSVQLSVLSNCQSVCVVVVHDSVVSVVSNVVSVVVNVVSVVVVD

InterPro domains:
  IPR010899 Protein of unknown function UPF0344 [PF07457] (4-109)

Radius of gyration: 15.07 Å; chains: 1; bounding box: 37×22×42 Å